Protein AF-A0A434LQK2-F1 (afdb_monomer_lite)

Secondary structure (DSSP, 8-state):
-HHHHHH-TTS--EEEESS--TTSEEEE-SS---GGGGGGGGG-TT--S-EEEE-TTEEE-S--HHHHT--S-EEEEPSSSTT-EEEEEEEE-HHHHHHHHHHHHTSHHHHHHH-SSHHHHHHH-TTS--EEHHHHSTTSEEEIIIIIHHHTSPPTT--EEE--SSS-GGGTT-

Sequence (174 aa):
MNQVTEHLPDAKFRCFSDVDVQGVEVVPLRYGWPGWWAKMELFRPELPDDWLFFDLDTSIVGSLADMAAVEGPVIMRECWWPGGFQSSIMAIPQSIKAAVWEAFTAAPDDHMQRFASDQEFLESCREVNWRLWEDICPGQLCSYKLDVQRLGRVPAGVRAVVFHGKPRPWEVGW

Foldseek 3Di:
DVQCCVQPVPDQFEDADCDDDPPHHYDYQDPCPDDQLSCLVVLALPPQDKDFDADPLKGFDHHCVLVVPDDFKEFAADPVDRPFTDRRTITGHSVCSCLSNCQCVVCVPCCVVPDPHPRRSVVVSPVGPYDHCCVRQNLQEEECVPPCVVVVHRDPNHGMYGDPDPDGCVVVVD

Structure (mmCIF, N/CA/C/O backbone):
data_AF-A0A434LQK2-F1
#
_entry.id   AF-A0A434LQK2-F1
#
loop_
_atom_site.group_PDB
_atom_site.id
_atom_site.type_symbol
_atom_site.label_atom_id
_atom_site.label_alt_id
_atom_site.label_comp_id
_atom_site.label_asym_id
_atom_site.label_entity_id
_atom_site.label_seq_id
_atom_site.pdbx_PDB_ins_code
_atom_site.Cartn_x
_atom_site.Cartn_y
_atom_site.Cartn_z
_atom_site.occupancy
_atom_site.B_iso_or_equiv
_atom_site.auth_seq_id
_atom_site.auth_comp_id
_atom_site.auth_asym_id
_atom_site.auth_atom_id
_atom_site.pdbx_PDB_model_num
ATOM 1 N N . MET A 1 1 ? -7.545 -12.903 8.646 1.00 58.06 1 MET A N 1
ATOM 2 C CA . MET A 1 1 ? -8.712 -12.793 7.744 1.00 58.06 1 MET A CA 1
ATOM 3 C C . MET A 1 1 ? -9.835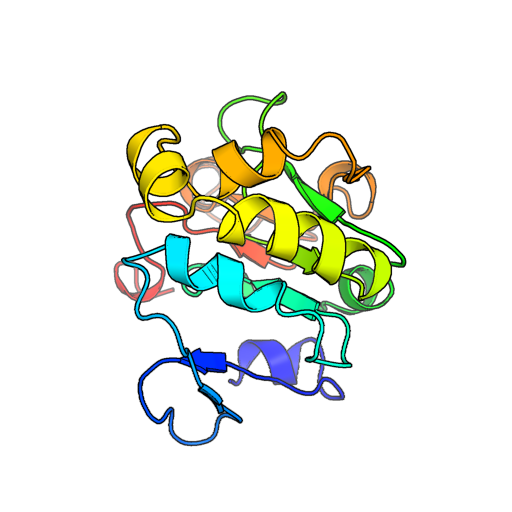 -11.959 8.353 1.00 58.06 1 MET A C 1
ATOM 5 O O . MET A 1 1 ? -10.284 -11.037 7.692 1.00 58.06 1 MET A O 1
ATOM 9 N N . ASN A 1 2 ? -10.213 -12.195 9.616 1.00 78.81 2 ASN A N 1
ATOM 10 C CA . ASN A 1 2 ? -11.351 -11.511 10.252 1.00 78.81 2 ASN A CA 1
ATOM 11 C C . ASN A 1 2 ? -11.312 -9.972 10.176 1.00 78.81 2 ASN A C 1
ATOM 13 O O . ASN A 1 2 ? -12.336 -9.383 9.865 1.00 78.81 2 ASN A O 1
ATOM 17 N N . GLN A 1 3 ? -10.152 -9.330 10.375 1.00 90.50 3 GLN A N 1
ATOM 18 C CA . GLN A 1 3 ? -10.073 -7.859 10.419 1.00 90.50 3 GLN A CA 1
ATOM 19 C C . GLN A 1 3 ? -10.470 -7.182 9.093 1.00 90.50 3 GLN A C 1
ATOM 21 O O . GLN A 1 3 ? -11.212 -6.205 9.096 1.00 90.50 3 GLN A O 1
ATOM 26 N N . VAL A 1 4 ? -10.010 -7.702 7.947 1.00 90.38 4 VAL A N 1
ATOM 27 C CA . VAL A 1 4 ? -10.362 -7.129 6.633 1.00 90.38 4 VAL A CA 1
ATOM 28 C C . VAL A 1 4 ? -11.830 -7.385 6.329 1.00 90.38 4 VAL A C 1
ATOM 30 O O . VAL A 1 4 ? -12.536 -6.461 5.957 1.00 90.38 4 VAL A O 1
ATOM 33 N N . THR A 1 5 ? -12.314 -8.612 6.529 1.00 90.00 5 THR A N 1
ATOM 34 C CA . THR A 1 5 ? -13.719 -8.953 6.266 1.00 90.00 5 THR A CA 1
ATOM 35 C C . THR A 1 5 ? -14.682 -8.155 7.151 1.00 90.00 5 THR A C 1
ATOM 37 O O . THR A 1 5 ? -15.766 -7.799 6.709 1.00 90.00 5 THR A O 1
ATOM 40 N N . GLU A 1 6 ? -14.293 -7.829 8.383 1.00 94.19 6 GLU A N 1
ATOM 41 C CA . GLU A 1 6 ? -15.089 -6.986 9.281 1.00 94.19 6 GLU A CA 1
ATOM 42 C C . GLU A 1 6 ? -15.164 -5.526 8.808 1.00 94.19 6 GLU A C 1
ATOM 44 O O . GLU A 1 6 ? -16.208 -4.882 8.921 1.00 94.19 6 GLU A O 1
ATOM 49 N N . HIS A 1 7 ? -14.068 -4.997 8.264 1.00 95.38 7 HIS A N 1
ATOM 50 C CA . HIS A 1 7 ? -13.937 -3.576 7.934 1.00 95.38 7 HIS A CA 1
ATOM 51 C C . HIS A 1 7 ? -14.057 -3.246 6.440 1.00 95.38 7 HIS A C 1
ATOM 53 O O . HIS A 1 7 ? -14.086 -2.066 6.078 1.00 95.38 7 HIS A O 1
ATOM 59 N N . LEU A 1 8 ? -14.135 -4.271 5.590 1.00 94.50 8 LEU A N 1
ATOM 60 C CA . LEU A 1 8 ? -14.331 -4.197 4.146 1.00 94.50 8 LEU A CA 1
ATOM 61 C C . LEU A 1 8 ? -14.854 -5.553 3.603 1.00 94.50 8 LEU A C 1
ATOM 63 O O . LEU A 1 8 ? -14.122 -6.274 2.922 1.00 94.50 8 LEU A O 1
ATOM 67 N N . PRO A 1 9 ? -16.107 -5.937 3.916 1.00 90.44 9 PRO A N 1
ATOM 68 C CA . PRO A 1 9 ? -16.623 -7.297 3.702 1.00 90.44 9 PRO A CA 1
ATOM 69 C C . PRO A 1 9 ? -16.647 -7.758 2.242 1.00 90.44 9 PRO A C 1
ATOM 71 O O . PRO A 1 9 ? -16.480 -8.946 1.980 1.00 90.44 9 PRO A O 1
ATOM 74 N N . ASP A 1 10 ? -16.815 -6.831 1.299 1.00 89.81 10 ASP A N 1
ATOM 75 C CA . ASP A 1 10 ? -16.914 -7.142 -0.131 1.00 89.81 10 ASP A CA 1
ATOM 76 C C . ASP A 1 10 ? -15.549 -7.161 -0.844 1.00 89.81 10 ASP A C 1
ATOM 78 O O . ASP A 1 10 ? -15.474 -7.407 -2.051 1.00 89.81 10 ASP A O 1
ATOM 82 N N . ALA A 1 11 ? -14.450 -6.896 -0.127 1.00 90.12 11 ALA A N 1
ATOM 83 C CA . ALA A 1 11 ? -13.123 -6.904 -0.726 1.00 90.12 11 ALA A CA 1
ATOM 84 C C . ALA A 1 11 ? -12.617 -8.321 -0.999 1.00 90.12 11 ALA A C 1
ATOM 86 O O . ALA A 1 11 ? -12.693 -9.225 -0.164 1.00 90.12 11 ALA A O 1
ATOM 87 N N . LYS A 1 12 ? -11.979 -8.481 -2.160 1.00 92.62 12 LYS A N 1
ATOM 88 C CA . LYS A 1 12 ? -11.152 -9.653 -2.447 1.00 92.62 12 LYS A CA 1
ATOM 89 C C . LYS A 1 12 ? -9.857 -9.536 -1.652 1.00 92.62 12 LYS A C 1
ATOM 91 O O . LYS A 1 12 ? -9.023 -8.682 -1.943 1.00 92.62 12 LYS A O 1
ATOM 96 N N . PHE A 1 13 ? -9.693 -10.393 -0.651 1.00 93.44 13 PHE A N 1
ATOM 97 C CA . PHE A 1 13 ? -8.482 -10.436 0.158 1.00 93.44 13 PHE A CA 1
ATOM 98 C C . PHE A 1 13 ? -7.491 -11.459 -0.399 1.00 93.44 13 PHE A C 1
ATOM 100 O O . PHE A 1 13 ? -7.825 -12.634 -0.549 1.00 93.44 13 PHE A O 1
ATOM 107 N N . ARG A 1 14 ? -6.262 -11.008 -0.665 1.00 94.88 14 ARG A N 1
ATOM 108 C CA . ARG A 1 14 ? -5.182 -11.831 -1.213 1.00 94.88 14 ARG A CA 1
ATOM 109 C C . ARG A 1 14 ? -3.904 -11.671 -0.410 1.00 94.88 14 ARG A C 1
ATOM 111 O O . ARG A 1 14 ? -3.614 -10.585 0.084 1.00 94.88 14 ARG A O 1
ATOM 118 N N . CYS A 1 15 ? -3.118 -12.738 -0.330 1.00 95.31 15 CYS A N 1
ATOM 119 C CA . CYS A 1 15 ? -1.797 -12.720 0.289 1.00 95.31 15 CYS A CA 1
ATOM 120 C C . CYS A 1 15 ? -0.729 -13.061 -0.747 1.00 95.31 15 CYS A C 1
ATOM 122 O O . CYS A 1 15 ? -0.829 -14.078 -1.428 1.00 95.31 15 CYS A O 1
ATOM 124 N N . PHE A 1 16 ? 0.297 -12.220 -0.865 1.00 96.31 16 PHE A N 1
ATOM 125 C CA . PHE A 1 16 ? 1.485 -12.559 -1.638 1.00 96.31 16 PHE A CA 1
ATOM 126 C C . PHE A 1 16 ? 2.383 -13.433 -0.769 1.00 96.31 16 PHE A C 1
ATOM 128 O O . PHE A 1 16 ? 2.840 -12.984 0.281 1.00 96.31 16 PHE A O 1
ATOM 135 N N . SER A 1 17 ? 2.586 -14.687 -1.168 1.00 95.44 17 SER A N 1
ATOM 136 C CA . SER A 1 17 ? 3.300 -15.657 -0.339 1.00 95.44 17 SER A CA 1
ATOM 137 C C . SER A 1 17 ? 4.031 -16.708 -1.170 1.00 95.44 17 SER A C 1
ATOM 139 O O . SER A 1 17 ? 3.663 -17.004 -2.306 1.00 95.44 17 SER A O 1
ATOM 141 N N . ASP A 1 18 ? 5.094 -17.252 -0.595 1.00 93.44 18 ASP A N 1
ATOM 142 C CA . ASP A 1 18 ? 5.835 -18.425 -1.054 1.00 93.44 18 ASP A CA 1
ATOM 143 C C . ASP A 1 18 ? 5.308 -19.735 -0.437 1.00 93.44 18 ASP A C 1
ATOM 145 O O . ASP A 1 18 ? 5.748 -20.821 -0.815 1.00 93.44 18 ASP A O 1
ATOM 149 N N . VAL A 1 19 ? 4.340 -19.646 0.481 1.00 93.94 19 VAL A N 1
ATOM 150 C CA . VAL A 1 19 ? 3.672 -20.785 1.115 1.00 93.94 19 VAL A CA 1
ATOM 151 C C . VAL A 1 19 ? 2.157 -20.699 0.949 1.00 93.94 19 VAL A C 1
ATOM 153 O O . VAL A 1 19 ? 1.589 -19.635 0.706 1.00 93.94 19 VAL A O 1
ATOM 156 N N . ASP A 1 20 ? 1.484 -21.839 1.094 1.00 93.62 20 ASP A N 1
ATOM 157 C CA . ASP A 1 20 ? 0.027 -21.854 1.190 1.00 93.62 20 ASP A CA 1
ATOM 158 C C . ASP A 1 20 ? -0.425 -21.259 2.531 1.00 93.62 20 ASP A C 1
ATOM 160 O O . ASP A 1 20 ? 0.116 -21.586 3.592 1.00 93.62 20 ASP A O 1
ATOM 164 N N . VAL A 1 21 ? -1.438 -20.395 2.480 1.00 91.69 21 VAL A N 1
ATOM 165 C CA . VAL A 1 21 ? -2.022 -19.751 3.657 1.00 91.69 21 VAL A CA 1
ATOM 166 C C . VAL A 1 21 ? -3.474 -20.190 3.750 1.00 91.69 21 VAL A C 1
ATOM 168 O O . VAL A 1 21 ? -4.331 -19.732 2.996 1.00 91.69 21 VAL A O 1
ATOM 171 N N . GLN A 1 22 ? -3.754 -21.088 4.697 1.00 90.88 22 GLN A N 1
ATOM 172 C CA . GLN A 1 22 ? -5.072 -21.707 4.825 1.00 90.88 22 GLN A CA 1
ATOM 173 C C . GLN A 1 22 ? -6.194 -20.665 4.910 1.00 90.88 22 GLN A C 1
ATOM 175 O O . GLN A 1 22 ? -6.201 -19.795 5.782 1.00 90.88 22 GLN A O 1
ATOM 180 N N . GLY A 1 23 ? -7.169 -20.800 4.011 1.00 89.31 23 GLY A N 1
ATOM 181 C CA . GLY A 1 23 ? -8.341 -19.929 3.947 1.00 89.31 23 GLY A CA 1
ATOM 182 C C . GLY A 1 23 ? -8.109 -18.584 3.255 1.00 89.31 23 GLY A C 1
ATOM 183 O O . GLY A 1 23 ? -9.034 -17.782 3.230 1.00 89.31 23 GLY A O 1
ATOM 184 N N . VAL A 1 24 ? -6.928 -18.328 2.683 1.00 91.69 24 VAL A N 1
ATOM 185 C CA . VAL A 1 24 ? -6.601 -17.075 1.987 1.00 91.69 24 VAL A CA 1
ATOM 186 C C . VAL A 1 24 ? -6.268 -17.354 0.521 1.00 91.69 24 VAL A C 1
ATOM 188 O O . VAL A 1 24 ? -5.565 -18.310 0.209 1.00 91.69 24 VAL A O 1
ATOM 191 N N . GLU A 1 25 ? -6.751 -16.513 -0.397 1.00 93.62 25 GLU A N 1
ATOM 192 C CA . GLU A 1 25 ? -6.328 -16.570 -1.800 1.00 93.62 25 GLU A CA 1
ATOM 193 C C . GLU A 1 25 ? -4.861 -16.122 -1.901 1.00 93.62 25 GLU A C 1
ATOM 195 O O . GLU A 1 25 ? -4.532 -14.957 -1.656 1.00 93.62 25 GLU A O 1
ATOM 200 N N . VAL A 1 26 ? -3.966 -17.051 -2.238 1.00 96.31 26 VAL A N 1
ATOM 201 C CA . VAL A 1 26 ? -2.532 -16.767 -2.354 1.00 96.31 26 VAL A CA 1
ATOM 202 C C . VAL A 1 26 ? -2.170 -16.370 -3.782 1.00 96.31 26 VAL A C 1
ATOM 204 O O . VAL A 1 26 ? -2.488 -17.062 -4.748 1.00 96.31 26 VAL A O 1
ATOM 207 N N . VAL A 1 27 ? -1.437 -15.267 -3.904 1.00 96.81 27 VAL A N 1
ATOM 208 C CA . VAL A 1 27 ? -0.719 -14.882 -5.115 1.00 96.81 27 VAL A CA 1
ATOM 209 C C . VAL A 1 27 ? 0.745 -15.310 -4.937 1.00 96.81 27 VAL A C 1
ATOM 211 O O . VAL A 1 27 ? 1.431 -14.751 -4.082 1.00 96.81 27 VAL A O 1
ATOM 214 N N . PRO A 1 28 ? 1.263 -16.279 -5.712 1.00 96.94 28 PRO A N 1
ATOM 215 C CA . PRO A 1 28 ? 2.597 -16.815 -5.467 1.00 96.94 28 PRO A CA 1
ATOM 216 C C . PRO A 1 28 ? 3.694 -15.781 -5.748 1.00 96.94 28 PRO A C 1
ATOM 218 O O . PRO A 1 28 ? 3.662 -15.086 -6.779 1.00 96.94 28 PRO A O 1
ATOM 221 N N . LEU A 1 29 ? 4.677 -15.722 -4.847 1.00 97.25 29 LEU A N 1
ATOM 222 C CA . LEU A 1 29 ? 5.966 -15.067 -5.081 1.00 97.25 29 LEU A CA 1
ATOM 223 C C . LEU A 1 29 ? 6.774 -15.874 -6.111 1.00 97.25 29 LEU A C 1
ATOM 225 O O . LEU A 1 29 ? 6.756 -17.105 -6.101 1.00 97.25 29 LEU A O 1
ATOM 229 N N . ARG A 1 30 ? 7.456 -15.192 -7.034 1.00 96.44 30 ARG A N 1
ATOM 230 C CA . ARG A 1 30 ? 8.191 -15.797 -8.159 1.00 96.44 30 ARG A CA 1
ATOM 231 C C . ARG A 1 30 ? 9.702 -15.630 -8.072 1.00 96.44 30 ARG A C 1
ATOM 233 O O . ARG A 1 30 ? 10.408 -16.421 -8.691 1.00 96.44 30 ARG A O 1
ATOM 240 N N . TYR A 1 31 ? 10.194 -14.620 -7.357 1.00 94.94 31 TYR A N 1
ATOM 241 C CA . TYR A 1 31 ? 11.605 -14.219 -7.445 1.00 94.94 31 TYR A CA 1
ATOM 242 C C . TYR A 1 31 ? 12.424 -14.520 -6.188 1.00 94.94 31 TYR A C 1
ATOM 244 O O . TYR A 1 31 ? 13.650 -14.488 -6.244 1.00 94.94 31 TYR A O 1
ATOM 252 N N . GLY A 1 32 ? 11.774 -14.843 -5.065 1.00 94.94 32 GLY A N 1
ATOM 253 C CA . GLY A 1 32 ? 12.471 -15.190 -3.822 1.00 94.94 32 GLY A CA 1
ATOM 254 C C . GLY A 1 32 ? 13.312 -14.046 -3.246 1.00 94.94 32 GLY A C 1
ATOM 255 O O . GLY A 1 32 ? 14.289 -14.302 -2.542 1.00 94.94 32 GLY A O 1
ATOM 256 N N . TRP A 1 33 ? 12.969 -12.789 -3.556 1.00 97.12 33 TRP A N 1
ATOM 257 C CA . TRP A 1 33 ? 13.676 -11.631 -3.014 1.00 97.12 33 TRP A CA 1
ATOM 258 C C . TRP A 1 33 ? 13.537 -11.570 -1.487 1.00 97.12 33 TRP A C 1
ATOM 260 O O . TRP A 1 33 ? 12.442 -11.776 -0.957 1.00 97.12 33 TRP A O 1
ATOM 270 N N . PRO A 1 34 ? 14.631 -11.300 -0.756 1.00 95.81 34 PRO A N 1
ATOM 271 C CA . PRO A 1 34 ? 14.662 -11.494 0.684 1.00 95.81 34 PRO A CA 1
ATOM 272 C C . PRO A 1 34 ? 13.873 -10.421 1.440 1.00 95.81 34 PRO A C 1
ATOM 274 O O . PRO A 1 34 ? 13.978 -9.225 1.167 1.00 95.81 34 PRO A O 1
ATOM 277 N N . GLY A 1 35 ? 13.152 -10.849 2.477 1.00 93.50 35 GLY A N 1
ATOM 278 C CA . GLY A 1 35 ? 12.508 -9.947 3.430 1.00 93.50 35 GLY A CA 1
ATOM 279 C C . GLY A 1 35 ? 11.514 -8.995 2.764 1.00 93.50 35 GLY A C 1
ATOM 280 O O . GLY A 1 35 ? 10.626 -9.419 2.031 1.00 93.50 35 GLY A O 1
ATOM 281 N N . TRP A 1 36 ? 11.656 -7.696 3.030 1.00 94.12 36 TRP A N 1
ATOM 282 C CA . TRP A 1 36 ? 10.760 -6.667 2.497 1.00 94.12 36 TRP A CA 1
ATOM 283 C C . TRP A 1 36 ? 10.843 -6.501 0.976 1.00 94.12 36 TRP A C 1
ATOM 285 O O . TRP A 1 36 ? 9.889 -6.011 0.378 1.00 94.12 36 TRP A O 1
ATOM 295 N N . TRP A 1 37 ? 11.920 -6.955 0.326 1.00 97.75 37 TRP A N 1
ATOM 296 C CA . TRP A 1 37 ? 12.065 -6.858 -1.129 1.00 97.75 37 TRP A CA 1
ATOM 297 C C . TRP A 1 37 ? 11.039 -7.695 -1.895 1.00 97.75 37 TRP A C 1
ATOM 299 O O . TRP A 1 37 ? 10.694 -7.351 -3.024 1.00 97.75 37 TRP A O 1
ATOM 309 N N . ALA A 1 38 ? 10.460 -8.723 -1.265 1.00 97.44 38 ALA A N 1
ATOM 310 C CA . ALA A 1 38 ? 9.330 -9.462 -1.824 1.00 97.44 38 ALA A CA 1
ATOM 311 C C . ALA A 1 38 ? 8.134 -8.552 -2.182 1.00 97.44 38 ALA A C 1
ATOM 313 O O . ALA A 1 38 ? 7.376 -8.873 -3.098 1.00 97.44 38 ALA A O 1
ATOM 314 N N . LYS A 1 39 ? 7.988 -7.381 -1.536 1.00 97.25 39 LYS A N 1
ATOM 315 C CA . LYS A 1 39 ? 6.945 -6.390 -1.859 1.00 97.25 39 LYS A CA 1
ATOM 316 C C . LYS A 1 39 ? 7.041 -5.848 -3.282 1.00 97.25 39 LYS A C 1
ATOM 318 O O . LYS A 1 39 ? 6.032 -5.403 -3.819 1.00 97.25 39 LYS A O 1
ATOM 323 N N . MET A 1 40 ? 8.203 -5.919 -3.934 1.00 98.38 40 MET A N 1
ATOM 324 C CA . MET A 1 40 ? 8.316 -5.497 -5.334 1.00 98.38 40 MET A CA 1
ATOM 325 C C . MET A 1 40 ? 7.425 -6.337 -6.260 1.00 98.38 40 MET A C 1
ATOM 327 O O . MET A 1 40 ? 6.964 -5.839 -7.283 1.00 98.38 40 MET A O 1
ATOM 331 N N . GLU A 1 41 ? 7.058 -7.564 -5.867 1.00 98.44 41 GLU A N 1
ATOM 332 C CA . GLU A 1 41 ? 6.113 -8.395 -6.624 1.00 98.44 41 GLU A CA 1
ATOM 333 C C . GLU A 1 41 ? 4.672 -7.854 -6.657 1.00 98.44 41 GLU A C 1
ATOM 335 O O . GLU A 1 41 ? 3.897 -8.253 -7.533 1.00 98.44 41 GLU A O 1
ATOM 340 N N . LEU A 1 42 ? 4.316 -6.901 -5.784 1.00 98.25 42 LEU A N 1
ATOM 341 C CA . LEU A 1 42 ? 3.037 -6.177 -5.847 1.00 98.25 42 LEU A CA 1
ATOM 342 C C . LEU A 1 42 ? 2.891 -5.392 -7.158 1.00 98.25 42 LEU A C 1
ATOM 344 O O . LEU A 1 42 ? 1.775 -5.214 -7.657 1.00 98.25 42 LEU A O 1
ATOM 348 N N . PHE A 1 43 ? 4.017 -4.956 -7.727 1.00 98.44 43 PHE A N 1
ATOM 349 C CA . PHE A 1 43 ? 4.082 -4.117 -8.919 1.00 98.44 43 PHE A CA 1
ATOM 350 C C . PHE A 1 43 ? 4.156 -4.920 -10.223 1.00 98.44 43 PHE A C 1
ATOM 352 O O . PHE A 1 43 ? 4.245 -4.321 -11.285 1.00 98.44 43 PHE A O 1
ATOM 359 N N . ARG A 1 44 ? 4.063 -6.258 -10.187 1.00 98.25 44 ARG A N 1
ATOM 360 C CA . ARG A 1 44 ? 4.028 -7.086 -11.407 1.00 98.25 44 ARG A CA 1
ATOM 361 C C . ARG A 1 44 ? 2.929 -6.605 -12.376 1.00 98.25 44 ARG A C 1
ATOM 363 O O . ARG A 1 44 ? 1.749 -6.645 -12.001 1.00 98.25 44 ARG A O 1
ATOM 370 N N . PRO A 1 45 ? 3.276 -6.159 -13.599 1.00 97.81 45 PRO A N 1
ATOM 371 C CA . PRO A 1 45 ? 2.343 -5.476 -14.496 1.00 97.81 45 PRO A CA 1
ATOM 372 C C . PRO A 1 45 ? 1.242 -6.393 -15.037 1.00 97.81 45 PRO A C 1
ATOM 374 O O . PRO A 1 45 ? 0.153 -5.928 -15.360 1.00 97.81 45 PRO A O 1
ATOM 377 N N . GLU A 1 46 ? 1.476 -7.703 -15.093 1.00 97.44 46 GLU A N 1
ATOM 378 C CA . GLU A 1 46 ? 0.489 -8.682 -15.546 1.00 97.44 46 GLU A CA 1
ATOM 379 C C . GLU A 1 46 ? -0.632 -8.953 -14.529 1.00 97.44 46 GLU A C 1
ATOM 381 O O . GLU A 1 46 ? -1.610 -9.616 -14.869 1.00 97.44 46 GLU A O 1
ATOM 386 N N . LEU A 1 47 ? -0.511 -8.471 -13.285 1.00 96.19 47 LEU A N 1
ATOM 387 C CA . LEU A 1 47 ? -1.554 -8.614 -12.268 1.00 96.19 47 LEU A CA 1
ATOM 388 C C . LEU A 1 47 ? -2.633 -7.539 -12.459 1.00 96.19 47 LEU A C 1
ATOM 390 O O . LEU A 1 47 ? -2.379 -6.384 -12.122 1.00 96.19 47 LEU A O 1
ATOM 394 N N . PRO A 1 48 ? -3.842 -7.877 -12.937 1.00 93.00 48 PRO A N 1
ATOM 395 C CA . PRO A 1 48 ? -4.788 -6.894 -13.471 1.00 93.00 48 PRO A CA 1
ATOM 396 C C . PRO A 1 48 ? -5.420 -5.981 -12.413 1.00 93.00 48 PRO A C 1
ATOM 398 O O . PRO A 1 48 ? -5.881 -4.902 -12.764 1.00 93.00 48 PRO A O 1
ATOM 401 N N . ASP A 1 49 ? -5.456 -6.405 -11.149 1.00 95.25 49 ASP A N 1
ATOM 402 C CA . ASP A 1 49 ? -6.187 -5.715 -10.083 1.00 95.25 49 ASP A CA 1
ATOM 403 C C . ASP A 1 49 ? -5.367 -4.591 -9.439 1.00 95.25 49 ASP A C 1
ATOM 405 O O . ASP A 1 49 ? -4.168 -4.751 -9.214 1.00 95.25 49 ASP A O 1
ATOM 409 N N . ASP A 1 50 ? -6.011 -3.490 -9.062 1.00 97.12 50 ASP A N 1
ATOM 410 C CA . ASP A 1 50 ? -5.413 -2.478 -8.186 1.00 97.12 50 ASP A CA 1
ATOM 411 C C . ASP A 1 50 ? -5.298 -3.012 -6.749 1.00 97.12 50 ASP A C 1
ATOM 413 O O . ASP A 1 50 ? -6.124 -3.815 -6.302 1.00 97.12 50 ASP A O 1
ATOM 417 N N . TRP A 1 51 ? -4.282 -2.565 -6.004 1.00 97.69 51 TRP A N 1
ATOM 418 C CA . TRP A 1 51 ? -4.064 -3.015 -4.627 1.00 97.69 51 TRP A CA 1
ATOM 419 C C . TRP A 1 51 ? -4.300 -1.912 -3.606 1.00 97.69 51 TRP A C 1
ATOM 421 O O . TRP A 1 51 ? -3.720 -0.836 -3.716 1.00 97.69 51 TRP A O 1
ATOM 431 N N . LEU A 1 52 ? -5.042 -2.236 -2.548 1.00 98.06 52 LEU A N 1
ATOM 432 C CA . LEU A 1 52 ? -4.882 -1.603 -1.243 1.00 98.06 52 LEU A CA 1
ATOM 433 C C . LEU A 1 52 ? -4.048 -2.551 -0.373 1.00 98.06 52 LEU A C 1
ATOM 435 O O . LEU A 1 52 ? -4.546 -3.561 0.123 1.00 98.06 52 LEU A O 1
ATOM 439 N N . PHE A 1 53 ? -2.756 -2.264 -0.270 1.00 98.25 53 PHE A N 1
ATOM 440 C CA . PHE A 1 53 ? -1.767 -3.104 0.392 1.00 98.25 53 PHE A CA 1
ATOM 441 C C . PHE A 1 53 ? -1.566 -2.700 1.855 1.00 98.25 53 PHE A C 1
ATOM 443 O O . PHE A 1 53 ? -1.542 -1.510 2.169 1.00 98.25 53 PHE A O 1
ATOM 450 N N . PHE A 1 54 ? -1.356 -3.703 2.711 1.00 97.94 54 PHE A N 1
ATOM 451 C CA . PHE A 1 54 ? -0.961 -3.561 4.110 1.00 97.94 54 PHE A CA 1
ATOM 452 C C . PHE A 1 54 ? 0.176 -4.544 4.420 1.00 97.94 54 PHE A C 1
ATOM 454 O O . PHE A 1 54 ? 0.072 -5.725 4.076 1.00 97.94 54 PHE A O 1
ATOM 461 N N . ASP A 1 55 ? 1.224 -4.087 5.108 1.00 96.44 55 ASP A N 1
ATOM 462 C CA . ASP A 1 55 ? 2.256 -4.967 5.658 1.00 96.44 55 ASP A CA 1
ATOM 463 C C . ASP A 1 55 ? 1.655 -5.914 6.715 1.00 96.44 55 ASP A C 1
ATOM 465 O O . ASP A 1 55 ? 0.680 -5.596 7.402 1.00 96.44 55 ASP A O 1
ATOM 469 N N . LEU A 1 56 ? 2.262 -7.096 6.878 1.00 94.25 56 LEU A N 1
ATOM 470 C CA . LEU A 1 56 ? 1.769 -8.157 7.776 1.00 94.25 56 LEU A CA 1
ATOM 471 C C . LEU A 1 56 ? 1.776 -7.778 9.268 1.00 94.25 56 LEU A C 1
ATOM 473 O O . LEU A 1 56 ? 1.180 -8.470 10.092 1.00 94.25 56 LEU A O 1
ATOM 477 N N . ASP A 1 57 ? 2.476 -6.709 9.628 1.00 95.31 57 ASP A N 1
ATOM 478 C CA . ASP A 1 57 ? 2.532 -6.131 10.968 1.00 95.31 57 ASP A CA 1
ATOM 479 C C . ASP A 1 57 ? 1.608 -4.906 11.114 1.00 95.31 57 ASP A C 1
ATOM 481 O O . ASP A 1 57 ? 1.755 -4.114 12.041 1.00 95.31 57 ASP A O 1
ATOM 485 N N . THR A 1 58 ? 0.616 -4.758 10.237 1.00 97.12 58 THR A N 1
ATOM 486 C CA . THR A 1 58 ? -0.434 -3.745 10.364 1.00 97.12 58 THR A CA 1
ATOM 487 C C . THR A 1 58 ? -1.721 -4.372 10.890 1.00 97.12 58 THR A C 1
ATOM 489 O O . THR A 1 58 ? -2.160 -5.415 10.409 1.00 97.12 58 THR A O 1
ATOM 492 N N . SER A 1 59 ? -2.357 -3.729 11.871 1.00 97.19 59 SER A N 1
ATOM 493 C CA . SER A 1 59 ? -3.680 -4.133 12.347 1.00 97.19 59 SER A CA 1
ATOM 494 C C . SER A 1 59 ? -4.756 -3.183 11.857 1.00 97.19 59 SER A C 1
ATOM 496 O O . SER A 1 59 ? -4.629 -1.966 11.982 1.00 97.19 59 SER A O 1
ATOM 498 N N . ILE A 1 60 ? -5.844 -3.760 11.360 1.00 97.56 60 ILE A N 1
ATOM 499 C CA . ILE A 1 60 ? -7.026 -3.029 10.919 1.00 97.56 60 ILE A CA 1
ATOM 500 C C . ILE A 1 60 ? -8.022 -3.002 12.078 1.00 97.56 60 ILE A C 1
ATOM 502 O O . ILE A 1 60 ? -8.374 -4.046 12.622 1.00 97.56 60 ILE A O 1
ATOM 506 N N . VAL A 1 61 ? -8.425 -1.794 12.469 1.00 97.06 61 VAL A N 1
ATOM 507 C CA . VAL A 1 61 ? -9.240 -1.502 13.663 1.00 97.06 61 VAL A CA 1
ATOM 508 C C . VAL A 1 61 ? -10.472 -0.648 13.354 1.00 97.06 61 VAL A C 1
ATOM 510 O O . VAL A 1 61 ? -11.195 -0.223 14.256 1.00 97.06 61 VAL A O 1
ATOM 513 N N . GLY A 1 62 ? -10.706 -0.341 12.080 1.00 97.12 62 GLY A N 1
ATOM 514 C CA . GLY A 1 62 ? -11.868 0.408 11.634 1.00 97.12 62 GLY A CA 1
ATOM 515 C C . GLY A 1 62 ? -12.091 0.274 10.134 1.00 97.12 62 GLY A C 1
ATOM 516 O O . GLY A 1 62 ? -11.240 -0.245 9.419 1.00 97.12 62 GLY A O 1
ATOM 517 N N . SER A 1 63 ? -13.245 0.771 9.674 1.00 97.06 63 SER A N 1
ATOM 518 C CA . SER A 1 63 ? -13.653 0.729 8.263 1.00 97.06 63 SER A CA 1
ATOM 519 C C . SER A 1 63 ? -12.556 1.219 7.317 1.00 97.06 63 SER A C 1
ATOM 521 O O . SER A 1 63 ? -11.997 2.295 7.526 1.00 97.06 63 SER A O 1
ATOM 523 N N . LEU A 1 64 ? -12.309 0.451 6.255 1.00 97.06 64 LEU A N 1
ATOM 524 C CA . LEU A 1 64 ? -11.351 0.783 5.197 1.00 97.06 64 LEU A CA 1
ATOM 525 C C . LEU A 1 64 ? -12.007 1.459 3.988 1.00 97.06 64 LEU A C 1
ATOM 527 O O . LEU A 1 64 ? -11.332 1.686 2.988 1.00 97.06 64 LEU A O 1
ATOM 531 N N . ALA A 1 65 ? -13.310 1.750 4.044 1.00 96.69 65 ALA A N 1
ATOM 532 C CA . ALA A 1 65 ? -14.074 2.227 2.891 1.00 96.69 65 ALA A CA 1
ATOM 533 C C . ALA A 1 65 ? -13.456 3.473 2.230 1.00 96.69 65 ALA A C 1
ATOM 535 O O . ALA A 1 65 ? -13.336 3.512 1.008 1.00 96.69 65 ALA A O 1
ATOM 536 N N . ASP A 1 66 ? -12.999 4.444 3.028 1.00 96.56 66 ASP A N 1
ATOM 537 C CA . ASP A 1 66 ? -12.376 5.673 2.516 1.00 96.56 66 ASP A CA 1
ATOM 538 C C . ASP A 1 66 ? -11.064 5.378 1.771 1.00 96.56 66 ASP A C 1
ATOM 540 O O . ASP A 1 66 ? -10.807 5.932 0.704 1.00 96.56 66 ASP A O 1
ATOM 544 N N . MET A 1 67 ? -10.251 4.462 2.306 1.00 97.25 67 MET A N 1
ATOM 545 C CA . MET A 1 67 ? -8.982 4.061 1.698 1.00 97.25 67 MET A CA 1
ATOM 546 C C . MET A 1 67 ? -9.199 3.222 0.436 1.00 97.25 67 MET A C 1
ATOM 548 O O . MET A 1 67 ? -8.472 3.375 -0.539 1.00 97.25 67 MET A O 1
ATOM 552 N N . ALA A 1 68 ? -10.214 2.356 0.434 1.00 96.38 68 ALA A N 1
ATOM 553 C CA . ALA A 1 68 ? -10.569 1.522 -0.711 1.00 96.38 68 ALA A CA 1
ATOM 554 C C . ALA A 1 68 ? -11.170 2.324 -1.878 1.00 96.38 68 ALA A C 1
ATOM 556 O O . ALA A 1 68 ? -11.123 1.867 -3.016 1.00 96.38 68 ALA A O 1
ATOM 557 N N . ALA A 1 69 ? -11.723 3.509 -1.608 1.00 96.06 69 ALA A N 1
ATOM 558 C CA . ALA A 1 69 ? -12.293 4.397 -2.618 1.00 96.06 69 ALA A CA 1
ATOM 559 C C . ALA A 1 69 ? -11.260 5.329 -3.280 1.00 96.06 69 ALA A C 1
ATOM 561 O O . ALA A 1 69 ? -11.631 6.145 -4.125 1.00 96.06 69 ALA A O 1
ATOM 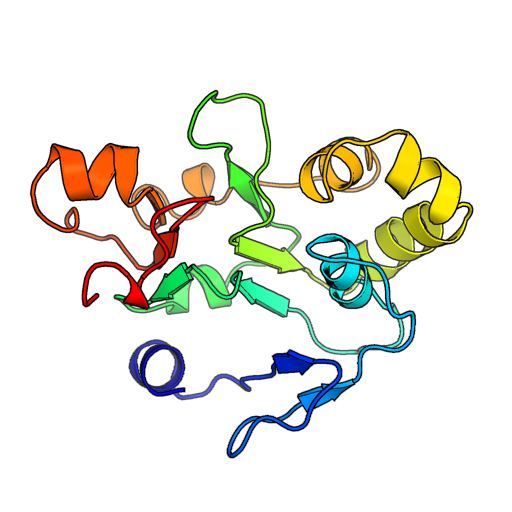562 N N . VAL A 1 70 ? -9.982 5.265 -2.888 1.00 97.12 70 VAL A N 1
ATOM 563 C CA . VAL A 1 70 ? -8.970 6.185 -3.409 1.00 97.12 70 VAL A CA 1
ATOM 564 C C . VAL A 1 70 ? -8.583 5.850 -4.850 1.00 97.12 70 VAL A C 1
ATOM 566 O O . VAL A 1 70 ? -8.353 4.697 -5.202 1.00 97.12 70 VAL A O 1
ATOM 569 N N . GLU A 1 71 ? -8.442 6.877 -5.683 1.00 96.12 71 GLU A N 1
ATOM 570 C CA . GLU A 1 71 ? -7.962 6.734 -7.060 1.00 96.12 71 GLU A CA 1
ATOM 571 C C . GLU A 1 71 ? -6.508 7.168 -7.178 1.00 96.12 71 GLU A C 1
ATOM 573 O O . GLU A 1 71 ? -6.175 8.264 -6.739 1.00 96.12 71 GLU A O 1
ATOM 578 N N . GLY A 1 72 ? -5.659 6.390 -7.845 1.00 97.69 72 GLY A N 1
ATOM 579 C CA . GLY A 1 72 ? -4.261 6.760 -8.078 1.00 97.69 72 GLY A CA 1
ATOM 580 C C . GLY A 1 72 ? -3.312 6.352 -6.940 1.00 97.69 72 GLY A C 1
ATOM 581 O O . GLY A 1 72 ? -3.755 5.859 -5.904 1.00 97.69 72 GLY A O 1
ATOM 582 N N . PRO A 1 73 ? -1.993 6.537 -7.124 1.00 98.44 73 PRO A N 1
ATOM 583 C CA . PRO A 1 73 ? -0.992 6.017 -6.200 1.00 98.44 73 PRO A CA 1
ATOM 584 C C . PRO A 1 73 ? -0.964 6.798 -4.883 1.00 98.44 73 PRO A C 1
ATOM 586 O O . PRO A 1 73 ? -0.958 8.036 -4.869 1.00 98.44 73 PRO A O 1
ATOM 589 N N . VAL A 1 74 ? -0.944 6.068 -3.768 1.00 98.62 74 VAL A N 1
ATOM 590 C CA . VAL A 1 74 ? -0.877 6.631 -2.412 1.00 98.62 74 VAL A CA 1
ATOM 591 C C . VAL A 1 74 ? 0.051 5.791 -1.550 1.00 98.62 74 VAL A C 1
ATOM 593 O O . VAL A 1 74 ? 0.010 4.566 -1.619 1.00 98.62 74 VAL A O 1
ATOM 596 N N . ILE A 1 75 ? 0.865 6.441 -0.729 1.00 98.19 75 ILE A N 1
ATOM 597 C CA . ILE A 1 75 ? 1.790 5.805 0.209 1.00 98.19 75 ILE A CA 1
ATOM 598 C C . ILE A 1 75 ? 1.698 6.484 1.575 1.00 98.19 75 ILE A C 1
ATOM 600 O O . ILE A 1 75 ? 1.251 7.625 1.688 1.00 98.19 75 ILE A O 1
ATOM 604 N N . MET A 1 76 ? 2.072 5.777 2.635 1.00 97.38 76 MET A N 1
ATOM 605 C CA . MET A 1 76 ? 2.053 6.329 3.987 1.00 97.38 76 MET A CA 1
ATOM 606 C C . MET A 1 76 ? 3.297 7.193 4.221 1.00 97.38 76 MET A C 1
ATOM 608 O O . MET A 1 76 ? 4.384 6.874 3.737 1.00 97.38 76 MET A O 1
ATOM 612 N N . ARG A 1 77 ? 3.163 8.287 4.972 1.00 95.75 77 ARG A N 1
ATOM 613 C CA . ARG A 1 77 ? 4.305 9.101 5.398 1.00 95.75 77 ARG A CA 1
ATOM 614 C C . ARG A 1 77 ? 5.130 8.346 6.441 1.00 95.75 77 ARG A C 1
ATOM 616 O O . ARG A 1 77 ? 4.612 7.601 7.278 1.00 95.75 77 ARG A O 1
ATOM 623 N N . GLU A 1 78 ? 6.436 8.564 6.417 1.00 93.56 78 GLU A N 1
ATOM 624 C CA . GLU A 1 78 ? 7.316 8.088 7.476 1.00 93.56 78 GLU A CA 1
ATOM 625 C C . GLU A 1 78 ? 6.900 8.694 8.833 1.00 93.56 78 GLU A C 1
ATOM 627 O O . GLU A 1 78 ? 6.637 9.891 8.968 1.00 93.56 78 GLU A O 1
ATOM 632 N N . CYS A 1 79 ? 6.811 7.836 9.850 1.00 88.75 79 CYS A N 1
ATOM 633 C CA . CYS A 1 79 ? 6.363 8.181 11.196 1.00 88.75 79 CYS A CA 1
ATOM 634 C C . CYS A 1 79 ? 7.416 8.961 11.992 1.00 88.75 79 CYS A C 1
ATOM 636 O O . CYS A 1 79 ? 7.063 9.720 12.895 1.00 88.75 79 CYS A O 1
ATOM 638 N N . TRP A 1 80 ? 8.703 8.754 11.701 1.00 84.94 80 TRP A N 1
ATOM 639 C CA . TRP A 1 80 ? 9.801 9.374 12.448 1.00 84.94 80 TRP A CA 1
ATOM 640 C C . TRP A 1 80 ? 10.223 10.740 11.901 1.00 84.94 80 TRP A C 1
ATOM 642 O O . TRP A 1 80 ? 10.643 11.602 12.676 1.00 84.94 80 TRP A O 1
ATOM 652 N N . TRP A 1 81 ? 10.108 10.964 10.590 1.00 82.75 81 TRP A N 1
ATOM 653 C CA . TRP A 1 81 ? 10.384 12.258 9.966 1.00 82.75 81 TRP A CA 1
ATOM 654 C C . TRP A 1 81 ? 9.428 12.530 8.793 1.00 82.75 81 TRP A C 1
ATOM 656 O O . TRP A 1 81 ? 9.176 11.654 7.974 1.00 82.75 81 TRP A O 1
ATOM 666 N N . PRO A 1 82 ? 8.928 13.766 8.640 1.00 74.94 82 PRO A N 1
ATOM 667 C CA . PRO A 1 82 ? 7.806 14.067 7.746 1.00 74.94 82 PRO A CA 1
ATOM 668 C C . PRO A 1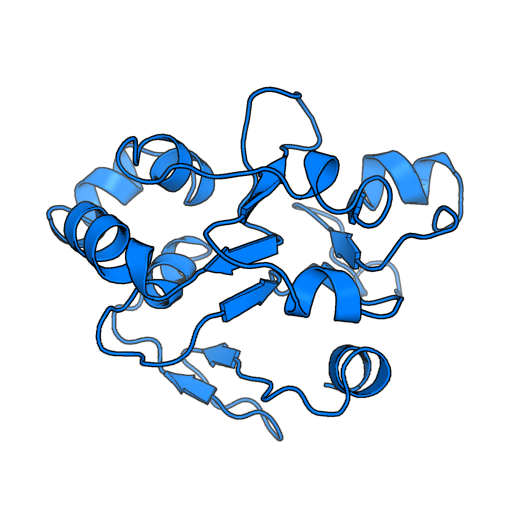 82 ? 8.126 14.055 6.239 1.00 74.94 82 PRO A C 1
ATOM 670 O O . PRO A 1 82 ? 7.221 14.293 5.436 1.00 74.94 82 PRO A O 1
ATOM 673 N N . GLY A 1 83 ? 9.388 13.827 5.856 1.00 80.88 83 GLY A N 1
ATOM 674 C CA . GLY A 1 83 ? 9.861 13.885 4.467 1.00 80.88 83 GLY A CA 1
ATOM 675 C C . GLY A 1 83 ? 10.045 12.536 3.769 1.00 80.88 83 GLY A C 1
ATOM 676 O O . GLY A 1 83 ? 10.301 12.541 2.571 1.00 80.88 83 GLY A O 1
ATOM 677 N N . GLY A 1 84 ? 9.951 11.419 4.498 1.00 89.56 84 GLY A N 1
ATOM 678 C CA . GLY A 1 84 ? 10.081 10.072 3.935 1.00 89.56 84 GLY A CA 1
ATOM 679 C C . GLY A 1 84 ? 8.733 9.406 3.673 1.00 89.56 84 GLY A C 1
ATOM 680 O O . GLY A 1 84 ? 7.689 9.848 4.166 1.00 89.56 84 GLY A O 1
ATOM 681 N N . PHE A 1 85 ? 8.774 8.312 2.928 1.00 94.62 85 PHE A N 1
ATOM 682 C CA . PHE A 1 85 ? 7.686 7.367 2.742 1.00 94.62 85 PHE A CA 1
ATOM 683 C C . PHE A 1 85 ? 7.914 6.141 3.616 1.00 94.62 85 PHE A C 1
ATOM 685 O O . PHE A 1 85 ? 9.049 5.740 3.854 1.00 94.62 85 PHE A O 1
ATOM 692 N N . GLN A 1 86 ? 6.828 5.491 4.018 1.00 94.75 86 GLN A N 1
ATOM 693 C CA . GLN A 1 86 ? 6.856 4.098 4.437 1.00 94.75 86 GLN A CA 1
ATOM 694 C C . GLN A 1 86 ? 5.885 3.292 3.575 1.00 94.75 86 GLN A C 1
ATOM 696 O O . GLN A 1 86 ? 4.762 3.717 3.294 1.00 94.75 86 GLN A O 1
ATOM 701 N N . SER A 1 87 ? 6.301 2.094 3.188 1.00 97.00 87 SER A N 1
ATOM 702 C CA . SER A 1 87 ? 5.540 1.216 2.297 1.00 97.00 87 SER A CA 1
ATOM 703 C C . SER A 1 87 ? 4.558 0.292 3.028 1.00 97.00 87 SER A C 1
ATOM 705 O O . SER A 1 87 ? 3.955 -0.573 2.399 1.00 97.00 87 SER A O 1
ATOM 707 N N . SER A 1 88 ? 4.354 0.482 4.338 1.00 97.25 88 SER A N 1
ATOM 708 C CA . SER A 1 88 ? 3.463 -0.352 5.156 1.00 97.25 88 SER A CA 1
ATOM 709 C C . SER A 1 88 ? 2.011 -0.323 4.690 1.00 97.25 88 SER A C 1
ATOM 711 O O . SER A 1 88 ? 1.286 -1.288 4.900 1.00 97.25 88 SER A O 1
ATOM 713 N N . ILE A 1 89 ? 1.568 0.784 4.084 1.00 98.31 89 ILE A N 1
ATOM 714 C CA . ILE A 1 89 ? 0.215 0.936 3.549 1.00 98.31 89 ILE A CA 1
ATOM 715 C C . ILE A 1 89 ? 0.294 1.681 2.219 1.00 98.31 89 ILE A C 1
ATOM 717 O O . ILE A 1 89 ? 0.768 2.819 2.169 1.00 98.31 89 ILE A O 1
ATOM 721 N N . MET A 1 90 ? -0.198 1.068 1.142 1.00 98.62 90 MET A N 1
ATOM 722 C CA . MET A 1 90 ? -0.128 1.640 -0.208 1.00 98.62 90 MET A CA 1
ATOM 723 C C . MET A 1 90 ? -1.420 1.421 -0.995 1.00 98.62 90 MET A C 1
ATOM 725 O O . MET A 1 90 ? -1.994 0.338 -0.950 1.00 98.62 90 MET A O 1
ATOM 729 N N . ALA A 1 91 ? -1.827 2.420 -1.777 1.00 98.62 91 ALA A N 1
ATOM 730 C CA . ALA A 1 91 ? -2.712 2.225 -2.920 1.00 98.62 91 ALA A CA 1
ATOM 731 C C . ALA A 1 91 ? -1.847 2.112 -4.181 1.00 98.62 91 ALA A C 1
ATOM 733 O O . ALA A 1 91 ? -1.126 3.051 -4.528 1.00 98.62 91 ALA A O 1
ATOM 734 N N . ILE A 1 92 ? -1.896 0.959 -4.844 1.00 98.62 92 ILE A N 1
ATOM 735 C CA . ILE A 1 92 ? -1.078 0.621 -6.012 1.00 98.62 92 ILE A CA 1
ATOM 736 C C . ILE A 1 92 ? -2.016 0.403 -7.202 1.00 98.62 92 ILE A C 1
ATOM 738 O O . ILE A 1 92 ? -2.467 -0.726 -7.429 1.00 98.62 92 ILE A O 1
ATOM 742 N N . PRO A 1 93 ? -2.335 1.462 -7.962 1.00 98.31 93 PRO A N 1
ATOM 743 C CA . PRO A 1 93 ? -3.109 1.320 -9.183 1.00 98.31 93 PRO A CA 1
ATOM 744 C C . PRO A 1 93 ? -2.269 0.686 -10.292 1.00 98.31 93 PRO A C 1
ATOM 746 O O . PRO A 1 93 ? -1.041 0.817 -10.327 1.00 98.31 93 PRO A O 1
ATOM 749 N N . GLN A 1 94 ? -2.937 0.075 -11.263 1.00 97.94 94 GLN A N 1
ATOM 750 C CA . GLN A 1 94 ? -2.291 -0.516 -12.428 1.00 97.94 94 GLN A CA 1
ATOM 751 C C . GLN A 1 94 ? -1.406 0.475 -13.196 1.00 97.94 94 GLN A C 1
ATOM 753 O O . GLN A 1 94 ? -0.342 0.121 -13.698 1.00 97.94 94 GLN A O 1
ATOM 758 N N . SER A 1 95 ? -1.794 1.750 -13.225 1.00 9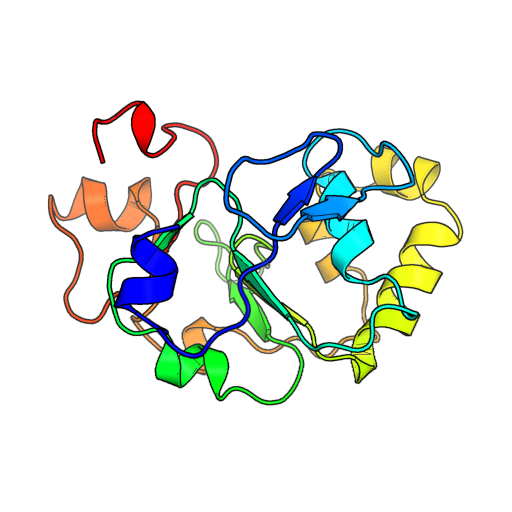7.56 95 SER A N 1
ATOM 759 C CA . SER A 1 95 ? -1.080 2.802 -13.954 1.00 97.56 95 SER A CA 1
ATOM 760 C C . SER A 1 95 ? 0.385 2.997 -13.544 1.00 97.56 95 SER A C 1
ATOM 762 O O . SER A 1 95 ? 1.145 3.544 -14.338 1.00 97.56 95 SER A O 1
ATOM 764 N N . ILE A 1 96 ? 0.796 2.557 -12.348 1.00 98.19 96 ILE A N 1
ATOM 765 C CA . ILE A 1 96 ? 2.181 2.708 -11.865 1.00 98.19 96 ILE A CA 1
ATOM 766 C C . ILE A 1 96 ? 2.977 1.403 -11.848 1.00 98.19 96 ILE A C 1
ATOM 768 O O . ILE A 1 96 ? 4.194 1.433 -11.671 1.00 98.19 96 ILE A O 1
ATOM 772 N N . LYS A 1 97 ? 2.308 0.256 -12.009 1.00 98.50 97 LYS A N 1
ATOM 773 C CA . LYS A 1 97 ? 2.924 -1.061 -11.813 1.00 98.50 97 LYS A CA 1
ATOM 774 C C . LYS A 1 97 ? 4.094 -1.289 -12.755 1.00 98.50 97 LYS A C 1
ATOM 776 O O . LYS A 1 97 ? 5.190 -1.576 -12.290 1.00 98.50 97 LYS A O 1
ATOM 781 N N . ALA A 1 98 ? 3.877 -1.076 -14.053 1.00 97.94 98 ALA A N 1
ATOM 782 C CA . ALA A 1 98 ? 4.915 -1.257 -15.064 1.00 97.94 98 ALA A CA 1
ATOM 783 C C . ALA A 1 98 ? 6.151 -0.390 -14.782 1.00 97.94 98 ALA A C 1
ATOM 785 O O . ALA A 1 98 ? 7.252 -0.922 -14.738 1.00 97.94 98 ALA A O 1
ATOM 786 N N . ALA A 1 99 ? 5.967 0.901 -14.486 1.00 97.88 99 ALA A N 1
ATOM 787 C CA . ALA A 1 99 ? 7.078 1.817 -14.226 1.00 97.88 99 ALA A CA 1
ATOM 788 C C . ALA A 1 99 ? 7.932 1.379 -13.022 1.00 97.88 99 ALA A C 1
ATOM 790 O O . ALA A 1 99 ? 9.154 1.296 -13.126 1.00 97.88 99 ALA A O 1
ATOM 791 N N . VAL A 1 100 ? 7.303 1.041 -11.888 1.00 98.38 100 VAL A N 1
ATOM 792 C CA . VAL A 1 100 ? 8.034 0.578 -10.692 1.00 98.38 100 VAL A CA 1
ATOM 793 C C . VAL A 1 100 ? 8.690 -0.782 -10.938 1.00 98.38 100 VAL A C 1
ATOM 795 O O . VAL A 1 100 ? 9.841 -0.995 -10.559 1.00 98.38 100 VAL A O 1
ATOM 798 N N . TRP A 1 101 ? 7.973 -1.702 -11.585 1.00 98.44 101 TRP A N 1
ATOM 799 C CA . TRP A 1 101 ? 8.462 -3.047 -11.866 1.00 98.44 101 TRP A CA 1
ATOM 800 C C . TRP A 1 101 ? 9.660 -3.046 -12.804 1.00 98.44 101 TRP A C 1
ATOM 802 O O . TRP A 1 101 ? 10.667 -3.687 -12.513 1.00 98.44 101 TRP A O 1
ATOM 812 N N . GLU A 1 102 ? 9.574 -2.321 -13.915 1.00 98.06 102 GLU A N 1
ATOM 813 C CA . GLU A 1 102 ? 10.656 -2.199 -14.888 1.00 98.06 102 GLU A CA 1
ATOM 814 C C . GLU A 1 102 ? 11.871 -1.508 -14.268 1.00 98.06 102 GLU A C 1
ATOM 816 O O . GLU A 1 102 ? 12.989 -1.996 -14.431 1.00 98.06 102 GLU A O 1
ATOM 821 N N . ALA A 1 103 ? 11.658 -0.446 -13.481 1.00 98.06 103 ALA A N 1
ATOM 822 C CA . ALA A 1 103 ? 12.732 0.217 -12.751 1.00 98.06 103 ALA A CA 1
ATOM 823 C C . ALA A 1 103 ? 13.449 -0.751 -11.798 1.00 98.06 103 ALA A C 1
ATOM 825 O O . ALA A 1 103 ? 14.673 -0.827 -11.822 1.00 98.06 103 ALA A O 1
ATOM 826 N N . PHE A 1 104 ? 12.707 -1.527 -10.998 1.00 98.38 104 PHE A N 1
ATOM 827 C CA . PHE A 1 104 ? 13.310 -2.449 -10.033 1.00 98.38 104 PHE A CA 1
ATOM 828 C C . PHE A 1 104 ? 14.006 -3.631 -10.718 1.00 98.38 104 PHE A C 1
ATOM 830 O O . PHE A 1 104 ? 15.121 -4.017 -10.368 1.00 98.38 104 PHE A O 1
ATOM 837 N N . THR A 1 105 ? 13.348 -4.228 -11.710 1.00 98.25 105 THR A N 1
ATOM 838 C CA . THR A 1 105 ? 13.833 -5.455 -12.354 1.00 98.25 105 THR A CA 1
ATOM 839 C C . THR A 1 105 ? 14.941 -5.216 -13.375 1.00 98.25 105 THR A C 1
ATOM 841 O O . THR A 1 105 ? 15.597 -6.178 -13.775 1.00 98.25 105 THR A O 1
ATOM 844 N N . ALA A 1 106 ? 15.224 -3.961 -13.739 1.00 97.81 106 ALA A N 1
ATOM 845 C CA . ALA A 1 106 ? 16.396 -3.609 -14.533 1.00 97.81 106 ALA A CA 1
ATOM 846 C C . ALA A 1 106 ? 17.718 -4.009 -13.848 1.00 97.81 106 ALA A C 1
ATOM 848 O O . ALA A 1 106 ? 18.661 -4.408 -14.534 1.00 97.81 106 ALA A O 1
ATOM 849 N N . ALA A 1 107 ? 17.794 -3.918 -12.514 1.00 97.62 107 ALA A N 1
ATOM 850 C CA . ALA A 1 107 ? 18.978 -4.292 -11.739 1.00 97.62 107 ALA A CA 1
ATOM 851 C C . ALA A 1 107 ? 18.630 -4.622 -10.266 1.00 97.62 107 ALA A C 1
ATOM 853 O O . ALA A 1 107 ? 19.081 -3.923 -9.356 1.00 97.62 107 ALA A O 1
ATOM 854 N N . PRO A 1 108 ? 17.853 -5.689 -9.988 1.00 97.69 108 PRO A N 1
ATOM 855 C CA . PRO A 1 108 ? 17.319 -5.943 -8.648 1.00 97.69 108 PRO A CA 1
ATOM 856 C C . PRO A 1 108 ? 18.426 -6.142 -7.605 1.00 97.69 108 PRO A C 1
ATOM 858 O O . PRO A 1 108 ? 18.333 -5.600 -6.508 1.00 97.69 108 PRO A O 1
ATOM 861 N N . ASP A 1 109 ? 19.508 -6.847 -7.948 1.00 97.94 109 ASP A N 1
ATOM 862 C CA . ASP A 1 109 ? 20.633 -7.067 -7.030 1.00 97.94 109 ASP A CA 1
ATOM 863 C C . ASP A 1 109 ? 21.377 -5.768 -6.686 1.00 97.94 109 ASP A C 1
ATOM 865 O O . ASP A 1 109 ? 21.779 -5.585 -5.538 1.00 97.94 109 ASP A O 1
ATOM 869 N N . ASP A 1 110 ? 21.532 -4.852 -7.650 1.00 97.81 110 ASP A N 1
ATOM 870 C CA . ASP A 1 110 ? 22.135 -3.533 -7.408 1.00 97.81 110 ASP A CA 1
ATOM 871 C C . ASP A 1 110 ? 21.241 -2.699 -6.491 1.00 97.81 110 ASP A C 1
ATOM 873 O O . ASP A 1 110 ? 21.707 -2.140 -5.500 1.00 97.81 110 ASP A O 1
ATOM 877 N N . HIS A 1 111 ? 19.935 -2.668 -6.759 1.00 97.88 111 HIS A N 1
ATOM 878 C CA . HIS A 1 111 ? 18.986 -1.932 -5.931 1.00 97.88 111 HIS A CA 1
ATOM 879 C C . HIS A 1 111 ? 18.927 -2.469 -4.501 1.00 97.88 111 HIS A C 1
ATOM 881 O O . HIS A 1 111 ? 18.984 -1.677 -3.563 1.00 97.88 111 HIS A O 1
ATOM 887 N N . MET A 1 112 ? 18.904 -3.792 -4.324 1.00 97.75 112 MET A N 1
ATOM 888 C CA . MET A 1 112 ? 18.918 -4.424 -3.002 1.00 97.75 112 MET A CA 1
ATOM 889 C C . MET A 1 112 ? 20.233 -4.212 -2.234 1.00 97.75 112 MET A C 1
ATOM 891 O O . MET A 1 112 ? 20.239 -4.327 -1.009 1.00 97.75 112 MET A O 1
ATOM 895 N N . GLN A 1 113 ? 21.342 -3.915 -2.922 1.00 97.19 113 GLN A N 1
ATOM 896 C CA . GLN A 1 113 ? 22.618 -3.546 -2.293 1.00 97.19 113 GLN A CA 1
ATOM 897 C C . GLN A 1 113 ? 22.715 -2.048 -1.991 1.00 97.19 113 GLN A C 1
ATOM 899 O O . GLN A 1 113 ? 23.311 -1.655 -0.987 1.00 97.19 113 GLN A O 1
ATOM 904 N N . ARG A 1 114 ? 22.176 -1.210 -2.880 1.00 97.06 114 ARG A N 1
ATOM 905 C CA . ARG A 1 114 ? 22.300 0.248 -2.832 1.00 97.06 114 ARG A CA 1
ATOM 906 C C . ARG A 1 114 ? 21.315 0.895 -1.866 1.00 97.06 114 ARG A C 1
ATOM 908 O O . ARG A 1 114 ? 21.694 1.837 -1.176 1.00 97.06 114 ARG A O 1
ATOM 915 N N . PHE A 1 115 ? 20.066 0.445 -1.875 1.00 96.50 115 PHE A N 1
ATOM 916 C CA . PHE A 1 115 ? 19.004 0.983 -1.034 1.00 96.50 115 PHE A CA 1
ATOM 917 C C . PHE A 1 115 ? 18.887 0.150 0.241 1.00 96.50 115 PHE A C 1
ATOM 919 O O . PHE A 1 115 ? 18.961 -1.076 0.212 1.00 96.50 115 PHE A O 1
ATOM 926 N N . ALA A 1 116 ? 18.671 0.809 1.375 1.00 93.38 116 ALA A N 1
ATOM 927 C CA . ALA A 1 116 ? 18.516 0.144 2.662 1.00 93.38 116 ALA A CA 1
ATOM 928 C C . ALA A 1 116 ? 17.171 -0.591 2.789 1.00 93.38 116 ALA A C 1
ATOM 930 O O . ALA A 1 116 ? 17.033 -1.479 3.632 1.00 93.38 116 ALA A O 1
ATOM 931 N N . SER A 1 117 ? 16.170 -0.212 1.989 1.00 94.19 117 SER A N 1
ATOM 932 C CA . SER A 1 117 ? 14.797 -0.710 2.098 1.00 94.19 117 SER A CA 1
ATOM 933 C C . SER A 1 117 ? 14.004 -0.551 0.800 1.00 94.19 117 SER A C 1
ATOM 935 O O . SER A 1 117 ? 14.366 0.237 -0.077 1.00 94.19 117 SER A O 1
ATOM 937 N N . ASP A 1 118 ? 12.876 -1.257 0.712 1.00 95.38 118 ASP A N 1
ATOM 938 C CA . ASP A 1 118 ? 11.913 -1.105 -0.377 1.00 95.38 118 ASP A CA 1
ATOM 939 C C . ASP A 1 118 ? 11.294 0.301 -0.417 1.00 95.38 118 ASP A C 1
ATOM 941 O O . ASP A 1 118 ? 11.107 0.847 -1.500 1.00 95.38 118 ASP A O 1
ATOM 945 N N . GLN A 1 119 ? 11.041 0.928 0.739 1.00 94.38 119 GLN A N 1
ATOM 946 C CA . GLN A 1 119 ? 10.540 2.309 0.795 1.00 94.38 119 GLN A CA 1
ATOM 947 C C . GLN A 1 119 ? 11.536 3.313 0.192 1.00 94.38 119 GLN A C 1
ATOM 949 O O . GLN A 1 119 ? 11.126 4.177 -0.577 1.00 94.38 119 GLN A O 1
ATOM 954 N N . GLU A 1 120 ? 12.841 3.165 0.452 1.00 95.25 120 GLU A N 1
ATOM 955 C CA . GLU A 1 120 ? 13.867 4.054 -0.115 1.00 95.25 120 GLU A CA 1
ATOM 956 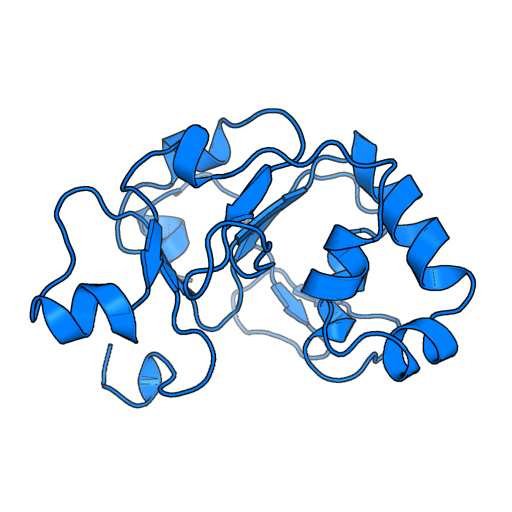C C . GLU A 1 120 ? 13.970 3.891 -1.641 1.00 95.25 120 GLU A C 1
ATOM 958 O O . GLU A 1 120 ? 14.104 4.870 -2.381 1.00 95.25 120 GLU A O 1
ATOM 963 N N . PHE A 1 121 ? 13.832 2.657 -2.136 1.00 97.38 121 PHE A N 1
ATOM 964 C CA . PHE A 1 121 ? 13.732 2.409 -3.571 1.00 97.38 121 PHE A CA 1
ATOM 965 C C . PHE A 1 121 ? 12.480 3.073 -4.174 1.00 97.38 121 PHE A C 1
ATOM 967 O O . PHE A 1 121 ? 12.583 3.776 -5.183 1.00 97.38 121 PHE A O 1
ATOM 974 N N . LEU A 1 122 ? 11.309 2.913 -3.550 1.00 97.38 122 LEU A N 1
ATOM 975 C CA . LEU A 1 122 ? 10.056 3.521 -4.017 1.00 97.38 122 LEU A CA 1
ATOM 976 C C . LEU A 1 122 ? 10.108 5.054 -4.001 1.00 97.38 122 LEU A C 1
ATOM 978 O O . LEU A 1 122 ? 9.619 5.688 -4.936 1.00 97.38 122 LEU A O 1
ATOM 982 N N . GLU A 1 123 ? 10.751 5.659 -2.999 1.00 95.00 123 GLU A N 1
ATOM 983 C CA . GLU A 1 123 ? 11.035 7.098 -2.970 1.00 95.00 123 GLU A CA 1
ATOM 984 C C . GLU A 1 123 ? 11.872 7.534 -4.178 1.00 95.00 123 GLU A C 1
ATOM 986 O O . GLU A 1 123 ? 11.650 8.611 -4.738 1.00 95.00 123 GLU A O 1
ATOM 991 N N . SER A 1 124 ? 12.829 6.708 -4.609 1.00 95.44 124 SER A N 1
ATOM 992 C CA . SER A 1 124 ? 13.698 7.010 -5.750 1.00 95.44 124 SER A CA 1
ATOM 993 C C . SER A 1 124 ? 12.971 6.991 -7.105 1.00 95.44 124 SER A C 1
ATOM 995 O O . SER A 1 124 ? 13.443 7.619 -8.057 1.00 95.44 124 SER A O 1
ATOM 997 N N . CYS A 1 125 ? 11.797 6.353 -7.190 1.00 95.56 125 CYS A N 1
ATOM 998 C CA . CYS A 1 125 ? 10.987 6.236 -8.405 1.00 95.56 125 CYS A CA 1
ATOM 999 C C . CYS A 1 125 ? 10.261 7.555 -8.739 1.00 95.56 125 CYS A C 1
ATOM 1001 O O . CYS A 1 125 ? 9.059 7.698 -8.522 1.00 95.56 125 CYS A O 1
ATOM 1003 N N . ARG A 1 126 ? 10.986 8.536 -9.295 1.00 90.19 126 ARG A N 1
ATOM 1004 C CA . ARG A 1 126 ? 10.470 9.897 -9.578 1.00 90.19 126 ARG A CA 1
ATOM 1005 C C . ARG A 1 126 ? 9.333 9.966 -10.603 1.00 90.19 126 ARG A C 1
ATOM 1007 O O . ARG A 1 126 ? 8.660 10.990 -10.676 1.00 90.19 126 ARG A O 1
ATOM 1014 N N . GLU A 1 127 ? 9.126 8.914 -11.388 1.00 91.25 127 GLU A N 1
ATOM 1015 C CA . GLU A 1 127 ? 8.024 8.826 -12.355 1.00 91.25 127 GLU A CA 1
ATOM 1016 C C . GLU A 1 127 ? 6.669 8.569 -11.681 1.00 91.25 127 GLU A C 1
ATOM 1018 O O . GLU A 1 127 ? 5.620 8.824 -12.274 1.00 91.25 127 GLU A O 1
ATOM 1023 N N . VAL A 1 128 ? 6.672 8.115 -10.423 1.00 96.50 128 VAL A N 1
ATOM 1024 C CA . VAL A 1 128 ? 5.452 7.900 -9.651 1.00 96.50 128 VAL A CA 1
ATOM 1025 C C . VAL A 1 128 ? 5.151 9.127 -8.800 1.00 96.50 128 VAL A C 1
ATOM 1027 O O . VAL A 1 128 ? 5.883 9.468 -7.871 1.00 96.50 128 VAL A O 1
ATOM 1030 N N . ASN A 1 129 ? 4.024 9.779 -9.087 1.00 95.94 129 ASN A N 1
ATOM 1031 C CA . ASN A 1 129 ? 3.528 10.893 -8.285 1.00 95.94 129 ASN A CA 1
ATOM 1032 C C . ASN A 1 129 ? 2.753 10.383 -7.061 1.00 95.94 129 ASN A C 1
ATOM 1034 O O . ASN A 1 129 ? 1.520 10.396 -7.039 1.00 95.94 129 ASN A O 1
ATOM 1038 N N . TRP A 1 130 ? 3.483 9.888 -6.064 1.00 97.12 130 TRP A N 1
ATOM 1039 C CA . TRP A 1 130 ? 2.907 9.427 -4.807 1.00 97.12 130 TRP A CA 1
ATOM 1040 C C . TRP A 1 130 ? 2.200 10.560 -4.057 1.00 97.12 130 TRP A C 1
ATOM 1042 O O . TRP A 1 130 ? 2.793 11.599 -3.765 1.00 97.12 130 TRP A O 1
ATOM 1052 N N . ARG A 1 131 ? 0.937 10.333 -3.689 1.00 97.50 131 ARG A N 1
ATOM 1053 C CA . ARG A 1 131 ? 0.241 11.136 -2.673 1.00 97.50 131 ARG A CA 1
ATOM 1054 C C . ARG A 1 131 ? 0.366 10.468 -1.309 1.00 97.50 131 ARG A C 1
ATOM 1056 O O . ARG A 1 131 ? 0.688 9.285 -1.230 1.00 97.50 131 ARG A O 1
ATOM 1063 N N . LEU A 1 132 ? 0.085 11.215 -0.247 1.00 97.69 132 LEU A N 1
ATOM 1064 C CA . LEU A 1 132 ? 0.255 10.732 1.120 1.00 97.69 132 LEU A CA 1
ATOM 1065 C C . LEU A 1 132 ? -1.083 10.416 1.777 1.00 97.69 132 LEU A C 1
ATOM 1067 O O . LEU A 1 132 ? -2.022 11.213 1.702 1.00 97.69 132 LEU A O 1
ATOM 1071 N N . TRP A 1 133 ? -1.165 9.269 2.448 1.00 97.88 133 TRP A N 1
ATOM 1072 C CA . TRP A 1 133 ? -2.372 8.875 3.175 1.00 97.88 133 TRP A CA 1
ATOM 1073 C C . TRP A 1 133 ? -2.773 9.889 4.240 1.00 97.88 133 TRP A C 1
ATOM 1075 O O . TRP A 1 133 ? -3.956 10.113 4.452 1.00 97.88 133 TRP A O 1
ATOM 1085 N N . GLU A 1 134 ? -1.810 10.538 4.881 1.00 96.12 134 GLU A N 1
ATOM 1086 C CA . GLU A 1 134 ? -2.041 11.553 5.905 1.00 96.12 134 GLU A CA 1
ATOM 1087 C C . GLU A 1 134 ? -2.729 12.804 5.345 1.00 96.12 134 GLU A C 1
ATOM 1089 O O . GLU A 1 134 ? -3.421 13.496 6.090 1.00 96.12 134 GLU A O 1
ATOM 1094 N N . ASP A 1 135 ? -2.573 13.068 4.044 1.00 96.56 135 ASP A N 1
ATOM 1095 C CA . ASP A 1 135 ? -3.208 14.196 3.363 1.00 96.56 135 ASP A CA 1
ATOM 1096 C C . ASP A 1 135 ? -4.596 13.805 2.812 1.00 96.56 135 ASP A C 1
ATOM 1098 O O . ASP A 1 135 ? -5.489 14.647 2.728 1.00 96.56 135 ASP A O 1
ATOM 1102 N N . ILE A 1 136 ? -4.798 12.526 2.462 1.00 97.19 136 ILE A N 1
ATOM 1103 C CA . ILE A 1 136 ? -6.057 11.999 1.899 1.00 97.19 136 ILE A CA 1
ATOM 1104 C C . ILE A 1 136 ? -7.044 11.572 2.997 1.00 97.19 136 ILE A C 1
ATOM 1106 O O . ILE A 1 136 ? -8.223 11.918 2.951 1.00 97.19 136 ILE A O 1
ATOM 1110 N N . CYS A 1 137 ? -6.564 10.831 3.992 1.00 96.25 137 CYS A N 1
ATOM 1111 C CA . CYS A 1 137 ? -7.323 10.246 5.096 1.00 96.25 137 CYS A CA 1
ATOM 1112 C C . CYS A 1 137 ? -6.718 10.687 6.449 1.00 96.25 137 CYS A C 1
ATOM 1114 O O . CYS A 1 137 ? -6.214 9.852 7.211 1.00 96.25 137 CYS A O 1
ATOM 1116 N N . PRO A 1 138 ? -6.745 11.993 6.780 1.00 96.44 138 PRO A N 1
ATOM 1117 C CA . PRO A 1 138 ? -6.076 12.518 7.966 1.00 96.44 138 PRO A CA 1
ATOM 1118 C C . PRO A 1 138 ? -6.591 11.860 9.252 1.00 96.44 138 PRO A C 1
ATOM 1120 O O . PRO A 1 138 ? -7.794 11.786 9.502 1.00 96.44 138 PRO A O 1
ATOM 1123 N N . GLY A 1 139 ? -5.660 11.385 10.085 1.00 96.69 139 GLY A N 1
ATOM 1124 C CA . GLY A 1 139 ? -5.959 10.748 11.373 1.00 96.69 139 GLY A CA 1
ATOM 1125 C C . GLY A 1 139 ? -6.465 9.303 11.294 1.00 96.69 139 GLY A C 1
ATOM 1126 O O . GLY A 1 139 ? -6.762 8.718 12.334 1.00 96.69 139 GLY A O 1
ATOM 1127 N N . GLN A 1 140 ? -6.551 8.708 10.098 1.00 98.12 140 GLN A N 1
ATOM 1128 C CA . GLN A 1 140 ? -6.972 7.311 9.942 1.00 98.12 140 GLN A CA 1
ATOM 1129 C C . GLN A 1 140 ? -5.832 6.305 10.138 1.00 98.12 140 GLN A C 1
ATOM 1131 O O . GLN A 1 140 ? -6.093 5.136 10.414 1.00 98.12 140 GLN A O 1
ATOM 1136 N N . LEU A 1 141 ? -4.579 6.741 10.030 1.00 97.62 141 LEU A N 1
ATOM 1137 C CA . LEU A 1 141 ? -3.400 5.898 10.207 1.00 97.62 141 LEU A CA 1
ATOM 1138 C C . LEU A 1 141 ? -2.606 6.363 11.422 1.00 97.62 141 LEU A C 1
ATOM 1140 O O . LEU A 1 141 ? -2.495 7.566 11.664 1.00 97.62 141 LEU A O 1
ATOM 1144 N N . CYS A 1 142 ? -2.041 5.425 12.180 1.00 96.75 142 CYS A N 1
ATOM 1145 C CA . CYS A 1 142 ? -1.117 5.776 13.253 1.00 96.75 142 CYS A CA 1
ATOM 1146 C C . CYS A 1 142 ? -0.049 4.709 13.511 1.00 96.75 142 CYS A C 1
ATOM 1148 O O . CYS A 1 142 ? -0.159 3.548 13.111 1.00 96.75 142 CYS A O 1
ATOM 1150 N N . SER A 1 143 ? 0.996 5.128 14.221 1.00 97.25 143 SER A N 1
ATOM 1151 C CA . SER A 1 143 ? 2.084 4.279 14.687 1.00 97.25 143 SER A CA 1
ATOM 1152 C C . SER A 1 143 ? 1.738 3.686 16.047 1.00 97.25 143 SER A C 1
ATOM 1154 O O . SER A 1 143 ? 1.434 4.413 16.997 1.00 97.25 143 SER A O 1
ATOM 1156 N N . TYR A 1 144 ? 1.877 2.365 16.199 1.00 97.62 144 TYR A N 1
ATOM 1157 C CA . TYR A 1 144 ? 1.692 1.739 17.508 1.00 97.62 144 TYR A CA 1
ATOM 1158 C C . TYR A 1 144 ? 2.621 2.357 18.570 1.00 97.62 144 TYR A C 1
ATOM 1160 O O . TYR A 1 144 ? 2.174 2.718 19.657 1.00 97.62 144 TYR A O 1
ATOM 1168 N N . LYS A 1 145 ? 3.909 2.546 18.254 1.00 95.06 145 LYS A N 1
ATOM 1169 C CA . LYS A 1 145 ? 4.909 3.026 19.228 1.00 95.06 145 LYS A CA 1
ATOM 1170 C C . LYS A 1 145 ? 4.771 4.502 19.572 1.00 95.06 145 LYS A C 1
ATOM 1172 O O . LYS A 1 145 ? 4.969 4.895 20.716 1.00 95.06 145 LYS A O 1
ATOM 1177 N N . LEU A 1 146 ? 4.490 5.327 18.568 1.00 95.06 146 LEU A N 1
ATOM 1178 C CA . LEU A 1 146 ? 4.505 6.783 18.730 1.00 95.06 146 LEU A CA 1
ATOM 1179 C C . LEU A 1 146 ? 3.164 7.325 19.211 1.00 95.06 146 LEU A C 1
ATOM 1181 O O . LEU A 1 146 ? 3.125 8.320 19.940 1.00 95.06 146 LEU A O 1
ATOM 1185 N N . ASP A 1 147 ? 2.076 6.650 18.841 1.00 96.19 147 ASP A N 1
ATOM 1186 C CA . ASP A 1 147 ? 0.726 7.111 19.125 1.00 96.19 147 ASP A CA 1
ATOM 1187 C C . ASP A 1 147 ?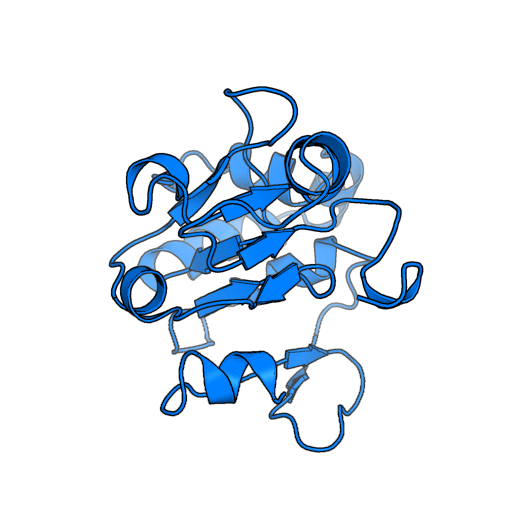 0.059 6.227 20.169 1.00 96.19 147 ASP A C 1
ATOM 1189 O O . ASP A 1 147 ? -0.253 6.705 21.259 1.00 96.19 147 ASP A O 1
ATOM 1193 N N . VAL A 1 148 ? -0.112 4.933 19.885 1.00 97.19 148 VAL A N 1
ATOM 1194 C CA . VAL A 1 148 ? -0.900 4.040 20.750 1.00 97.19 148 VAL A CA 1
ATOM 1195 C C . VAL A 1 148 ? -0.231 3.831 22.108 1.00 97.19 148 VAL A C 1
ATOM 1197 O O . VAL A 1 148 ? -0.876 4.028 23.137 1.00 97.19 148 VAL A O 1
ATOM 1200 N N . GLN A 1 149 ? 1.063 3.498 22.142 1.00 95.56 149 GLN A N 1
ATOM 1201 C CA . GLN A 1 149 ? 1.804 3.321 23.396 1.00 95.56 149 GLN A CA 1
ATOM 1202 C C . GLN A 1 149 ? 1.884 4.621 24.198 1.00 95.56 149 GLN A C 1
ATOM 1204 O O . GLN A 1 149 ? 1.706 4.610 25.414 1.00 95.56 149 GLN A O 1
ATOM 1209 N N . ARG A 1 150 ? 2.100 5.754 23.520 1.00 94.56 150 ARG A N 1
ATOM 1210 C CA . ARG A 1 150 ? 2.178 7.071 24.163 1.00 94.56 150 ARG A CA 1
ATOM 1211 C C . ARG A 1 150 ? 0.846 7.497 24.782 1.00 94.56 150 ARG A C 1
ATOM 1213 O O . ARG A 1 150 ? 0.839 8.122 25.838 1.00 94.56 150 ARG A O 1
ATOM 1220 N N . LEU A 1 151 ? -0.271 7.196 24.121 1.00 96.12 151 LEU A N 1
ATOM 1221 C CA . LEU A 1 151 ? -1.615 7.571 24.571 1.00 96.12 151 LEU A CA 1
ATOM 1222 C C . LEU A 1 151 ? -2.269 6.517 25.474 1.00 96.12 151 LEU A C 1
ATOM 1224 O O . LEU A 1 151 ? -3.294 6.806 26.090 1.00 96.12 151 LEU A O 1
ATOM 1228 N N . GLY A 1 152 ? -1.719 5.301 25.529 1.00 96.50 152 GLY A N 1
ATOM 1229 C CA . GLY A 1 152 ? -2.298 4.158 26.240 1.00 96.50 152 GLY A CA 1
ATOM 1230 C C . GLY A 1 152 ? -3.593 3.622 25.618 1.00 96.50 152 GLY A C 1
ATOM 1231 O O . GLY A 1 152 ? -4.296 2.839 26.250 1.00 96.50 152 GLY A O 1
ATOM 1232 N N . ARG A 1 153 ? -3.946 4.071 24.407 1.00 96.56 153 ARG A N 1
ATOM 1233 C CA . ARG A 1 153 ? -5.151 3.671 23.666 1.00 96.56 153 ARG A CA 1
ATOM 1234 C C . ARG A 1 153 ? -5.020 4.015 22.187 1.00 96.56 153 ARG A C 1
ATOM 1236 O O . ARG A 1 153 ? -4.250 4.902 21.822 1.00 96.56 153 ARG A O 1
ATOM 1243 N N . VAL A 1 154 ? -5.835 3.373 21.354 1.00 97.44 154 VAL A N 1
ATOM 1244 C CA . VAL A 1 154 ? -5.994 3.758 19.945 1.00 97.44 154 VAL A CA 1
ATOM 1245 C C . VAL A 1 154 ? -6.657 5.142 19.872 1.00 97.44 154 VAL A C 1
ATOM 1247 O O . VAL A 1 154 ? -7.700 5.339 20.507 1.00 97.44 154 VAL A O 1
ATOM 1250 N N . PRO A 1 155 ? -6.074 6.125 19.156 1.00 97.19 155 PRO A N 1
ATOM 1251 C CA . PRO A 1 155 ? -6.724 7.413 18.939 1.00 97.19 155 PRO A CA 1
ATOM 1252 C C . PRO A 1 155 ? -8.075 7.254 18.229 1.00 97.19 155 PRO A C 1
ATOM 1254 O O . PRO A 1 155 ? -8.273 6.345 17.424 1.00 97.19 155 PRO A O 1
ATOM 1257 N N . ALA A 1 156 ? -9.016 8.157 18.506 1.00 96.50 156 ALA A N 1
ATOM 1258 C CA . ALA A 1 156 ? -10.312 8.130 17.837 1.00 96.50 156 ALA A CA 1
ATOM 1259 C C . ALA A 1 156 ? -10.148 8.364 16.326 1.00 96.50 156 ALA A C 1
ATOM 1261 O O . ALA A 1 156 ? -9.396 9.244 15.917 1.00 96.50 156 ALA A O 1
ATOM 1262 N N . GLY A 1 157 ? -10.880 7.600 15.513 1.00 96.12 157 GLY A N 1
ATOM 1263 C CA . GLY A 1 157 ? -10.876 7.735 14.051 1.00 96.12 157 GLY A CA 1
ATOM 1264 C C . GLY A 1 157 ? -9.834 6.887 13.319 1.00 96.12 157 GLY A C 1
ATOM 1265 O O . GLY A 1 157 ? -9.970 6.717 12.109 1.00 96.12 157 GLY A O 1
ATOM 1266 N N . VAL A 1 158 ? -8.869 6.292 14.028 1.00 98.00 158 VAL A N 1
ATOM 1267 C CA . VAL A 1 158 ? -7.885 5.385 13.421 1.00 98.00 158 VAL A CA 1
ATOM 1268 C C . VAL A 1 158 ? -8.577 4.156 12.825 1.00 98.00 158 VAL A C 1
ATOM 1270 O O . VAL A 1 158 ? -9.499 3.589 13.415 1.00 98.00 158 VAL A O 1
ATOM 1273 N N . ARG A 1 159 ? -8.124 3.764 11.635 1.00 98.00 159 ARG A N 1
ATOM 1274 C CA . ARG A 1 159 ? -8.567 2.606 10.851 1.00 98.00 159 ARG A CA 1
ATOM 1275 C C . ARG A 1 159 ? -7.485 1.547 10.735 1.00 98.00 159 ARG A C 1
ATOM 1277 O O . ARG A 1 159 ? -7.813 0.365 10.753 1.00 98.00 159 ARG A O 1
ATOM 1284 N N . ALA A 1 160 ? -6.217 1.952 10.689 1.00 98.00 160 ALA A N 1
ATOM 1285 C CA . ALA A 1 160 ? -5.091 1.030 10.685 1.00 98.00 160 ALA A CA 1
ATOM 1286 C C . ALA A 1 160 ? -3.950 1.507 11.596 1.00 98.00 160 ALA A C 1
ATOM 1288 O O . ALA A 1 160 ? -3.601 2.688 11.631 1.00 98.00 160 ALA A O 1
ATOM 1289 N N . VAL A 1 161 ? -3.376 0.559 12.335 1.00 98.12 161 VAL A N 1
ATOM 1290 C CA . VAL A 1 161 ? -2.259 0.755 13.263 1.00 98.12 161 VAL A CA 1
ATOM 1291 C C . VAL A 1 161 ? -1.053 -0.012 12.737 1.00 98.12 161 VAL A C 1
ATOM 1293 O O . VAL A 1 161 ? -1.106 -1.237 12.629 1.00 98.12 161 VAL A O 1
ATOM 1296 N N . VAL A 1 162 ? 0.041 0.692 12.448 1.00 97.62 162 VAL A N 1
ATOM 1297 C CA . VAL A 1 162 ? 1.270 0.086 11.916 1.00 97.62 162 VAL A CA 1
ATOM 1298 C C . VAL A 1 162 ? 2.246 -0.250 13.045 1.00 97.62 162 VAL A C 1
ATOM 1300 O O . VAL A 1 162 ? 2.590 0.613 13.865 1.00 97.62 162 VAL A O 1
ATOM 1303 N N . PHE A 1 163 ? 2.733 -1.494 13.071 1.00 97.00 163 PHE A N 1
ATOM 1304 C CA . PHE A 1 163 ? 3.742 -1.982 14.017 1.00 97.00 163 PHE A CA 1
ATOM 1305 C C . PHE A 1 163 ? 5.127 -2.065 13.359 1.00 97.00 163 PHE A C 1
ATOM 1307 O O . PHE A 1 163 ? 5.751 -3.127 13.296 1.00 97.00 163 PHE A O 1
ATOM 1314 N N . HIS A 1 164 ? 5.635 -0.919 12.889 1.00 90.69 164 HIS A N 1
ATOM 1315 C CA . HIS A 1 164 ? 6.957 -0.837 12.257 1.00 90.69 164 HIS A CA 1
ATOM 1316 C C . HIS A 1 164 ? 8.057 -1.368 13.188 1.00 90.69 164 HIS A C 1
ATOM 1318 O O . HIS A 1 164 ? 8.185 -0.964 14.344 1.00 90.69 164 HIS A O 1
ATOM 1324 N N . GLY A 1 165 ? 8.878 -2.302 12.707 1.00 89.25 165 GLY A N 1
ATOM 1325 C CA . GLY A 1 165 ? 9.919 -2.951 13.512 1.00 89.25 165 GLY A CA 1
ATOM 1326 C C . GLY A 1 165 ? 9.364 -3.743 14.710 1.00 89.25 165 GLY A C 1
ATOM 1327 O O . GLY A 1 165 ? 8.453 -4.553 14.571 1.00 89.25 165 GLY A O 1
ATOM 1328 N N . LYS A 1 166 ? 9.952 -3.566 15.901 1.00 91.00 166 LYS A N 1
ATOM 1329 C CA . LYS A 1 166 ? 9.525 -4.256 17.136 1.00 91.00 166 LYS A CA 1
ATOM 1330 C C . LYS A 1 166 ? 8.823 -3.321 18.124 1.00 91.00 166 LYS A C 1
ATOM 1332 O O . LYS A 1 166 ? 9.342 -2.221 18.328 1.00 91.00 166 LYS A O 1
ATOM 1337 N N . PRO A 1 167 ? 7.732 -3.743 18.787 1.00 95.25 167 PRO A N 1
ATOM 1338 C CA . PRO A 1 167 ? 7.157 -5.094 18.766 1.00 95.25 167 PRO A CA 1
ATOM 1339 C C . PRO A 1 167 ? 6.258 -5.347 17.548 1.00 95.25 167 PRO A C 1
ATOM 1341 O O . PRO A 1 167 ? 5.751 -4.404 16.954 1.00 95.25 167 PRO A O 1
ATOM 1344 N N . ARG A 1 168 ? 6.039 -6.621 17.215 1.00 95.00 168 ARG A N 1
ATOM 1345 C CA . ARG A 1 168 ? 4.973 -7.097 16.321 1.00 95.00 168 ARG A CA 1
ATOM 1346 C C . ARG A 1 168 ? 3.646 -7.210 17.091 1.00 95.00 168 ARG A C 1
ATOM 1348 O O . ARG A 1 168 ? 3.699 -7.402 18.307 1.00 95.00 168 ARG A O 1
ATOM 1355 N N . PRO A 1 169 ? 2.474 -7.179 16.425 1.00 94.56 169 PRO A N 1
ATOM 1356 C CA . PRO A 1 169 ? 1.175 -7.227 17.110 1.00 94.56 169 PRO A CA 1
ATOM 1357 C C . PRO A 1 169 ? 1.042 -8.402 18.097 1.00 94.56 169 PRO A C 1
ATOM 1359 O O . PRO A 1 169 ? 0.699 -8.221 19.265 1.00 94.56 169 PRO A O 1
ATOM 1362 N N . TRP A 1 170 ? 1.431 -9.608 17.671 1.00 94.00 170 TRP A N 1
ATOM 1363 C CA . TRP A 1 170 ? 1.347 -10.825 18.488 1.00 94.00 170 TRP A CA 1
ATOM 1364 C C . TRP A 1 170 ? 2.329 -10.868 19.668 1.00 94.00 170 TRP A C 1
ATOM 1366 O O . TRP A 1 170 ? 2.139 -11.660 20.585 1.00 94.00 170 TRP A O 1
ATOM 1376 N N . GLU A 1 171 ? 3.369 -10.029 19.684 1.00 94.69 171 GLU A N 1
ATOM 1377 C CA . GLU A 1 171 ? 4.318 -9.959 20.807 1.00 94.69 171 GLU A CA 1
ATOM 1378 C C . GLU A 1 171 ? 3.750 -9.186 22.001 1.00 94.69 171 GLU A C 1
ATOM 1380 O O . GLU A 1 171 ? 4.259 -9.313 23.112 1.00 94.69 171 GLU A O 1
ATOM 1385 N N . VAL A 1 172 ? 2.697 -8.393 21.780 1.00 94.25 172 VAL A N 1
ATOM 1386 C CA . VAL A 1 172 ? 2.050 -7.568 22.811 1.00 94.25 172 VAL A CA 1
ATOM 1387 C C . VAL A 1 172 ? 0.601 -7.972 23.075 1.00 94.25 172 VAL A C 1
ATOM 1389 O O . VAL A 1 172 ? -0.105 -7.266 23.789 1.00 94.25 172 VAL A O 1
ATOM 1392 N N . GLY A 1 173 ? 0.166 -9.111 22.525 1.00 91.38 173 GLY A N 1
ATOM 1393 C CA . GLY A 1 173 ? -1.202 -9.604 22.680 1.00 91.38 173 GLY A CA 1
ATOM 1394 C C . GLY A 1 173 ? -2.248 -8.666 22.081 1.00 91.38 173 GLY A C 1
ATOM 1395 O O . GLY A 1 173 ? -3.319 -8.522 22.666 1.00 91.38 173 GLY A O 1
ATOM 1396 N N . TRP A 1 174 ? -1.897 -8.000 20.975 1.00 92.88 174 TRP A N 1
ATOM 1397 C CA . TRP A 1 174 ? -2.833 -7.192 20.201 1.00 92.88 174 TRP A CA 1
ATOM 1398 C C . TRP A 1 174 ? -3.965 -8.037 19.615 1.00 92.88 174 TRP A C 1
ATOM 1400 O O . TRP A 1 174 ? -3.662 -9.137 19.092 1.00 92.88 174 TRP A O 1
#

pLDDT: mean 95.24, std 4.53, range [58.06, 98.62]

Radius of gyration: 15.83 Å; chains: 1; bounding box: 40×36×42 Å